Protein AF-A0A2V5UMN4-F1 (afdb_monomer_lite)

Structure (mmCIF, N/CA/C/O backbone):
data_AF-A0A2V5UMN4-F1
#
_entry.id   AF-A0A2V5UMN4-F1
#
loop_
_atom_site.group_PDB
_atom_site.id
_atom_site.type_symbol
_atom_site.label_atom_id
_atom_site.label_alt_id
_atom_site.label_comp_id
_atom_site.label_asym_id
_atom_site.label_entity_id
_atom_site.label_seq_id
_atom_site.pdbx_PDB_ins_code
_atom_site.Cartn_x
_atom_site.Cartn_y
_atom_site.Cartn_z
_atom_site.occupancy
_atom_site.B_iso_or_equiv
_atom_site.auth_seq_id
_atom_site.auth_comp_id
_atom_site.auth_asym_id
_atom_site.auth_atom_id
_atom_site.pdbx_PDB_model_num
ATOM 1 N N . ARG A 1 1 ? -12.031 12.018 8.589 1.00 79.38 1 ARG A N 1
ATOM 2 C CA . ARG A 1 1 ? -11.612 11.890 10.010 1.00 79.38 1 ARG A CA 1
ATOM 3 C C . ARG A 1 1 ? -10.215 11.293 10.235 1.00 79.38 1 ARG A C 1
ATOM 5 O O . ARG A 1 1 ? -9.353 12.035 10.678 1.00 79.38 1 ARG A O 1
ATOM 12 N N . LEU A 1 2 ? -9.928 10.005 9.967 1.00 85.31 2 LEU A N 1
ATOM 13 C CA . LEU A 1 2 ? -8.601 9.423 10.295 1.00 85.31 2 LEU A CA 1
ATOM 14 C C . LEU A 1 2 ? -7.434 10.139 9.588 1.00 85.31 2 LEU A C 1
ATOM 16 O O . LEU A 1 2 ? -6.452 10.499 10.227 1.00 85.31 2 LEU A O 1
ATOM 20 N 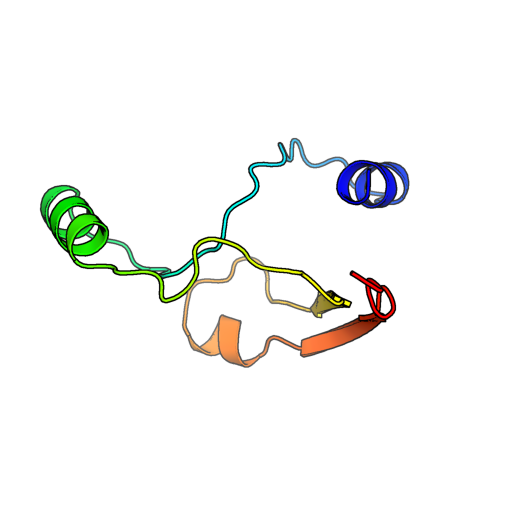N . ASN A 1 3 ? -7.572 10.401 8.285 1.00 86.88 3 ASN A N 1
ATOM 21 C CA . ASN A 1 3 ? -6.581 11.160 7.523 1.00 86.88 3 ASN A CA 1
ATOM 22 C C . ASN A 1 3 ? -6.367 12.580 8.078 1.00 86.88 3 ASN A C 1
ATOM 24 O O . ASN A 1 3 ? -5.230 13.019 8.165 1.00 86.88 3 ASN A O 1
ATOM 28 N N . GLU A 1 4 ? -7.428 13.286 8.489 1.00 87.12 4 GLU A N 1
ATOM 29 C CA . GLU A 1 4 ? -7.296 14.617 9.105 1.00 87.12 4 GLU A CA 1
ATOM 30 C C . GLU A 1 4 ? -6.476 14.558 10.396 1.00 87.12 4 GLU A C 1
ATOM 32 O O . GLU A 1 4 ? -5.571 15.366 10.560 1.00 87.12 4 GLU A O 1
ATOM 37 N N . ILE A 1 5 ? -6.741 13.572 11.265 1.00 88.69 5 ILE A N 1
ATOM 38 C CA . ILE A 1 5 ? -5.988 13.373 12.514 1.00 88.69 5 ILE A CA 1
ATOM 39 C C . ILE A 1 5 ? -4.510 13.110 12.211 1.00 88.69 5 ILE A C 1
ATOM 41 O O . ILE A 1 5 ? -3.635 13.699 12.839 1.00 88.69 5 ILE A O 1
ATOM 45 N N . ILE A 1 6 ? -4.208 12.244 11.241 1.00 87.19 6 ILE A N 1
ATOM 46 C CA . ILE A 1 6 ? -2.818 11.968 10.854 1.00 87.19 6 ILE A CA 1
ATOM 47 C C . ILE A 1 6 ? -2.156 13.245 10.323 1.00 87.19 6 ILE A C 1
ATOM 49 O O . ILE A 1 6 ? -1.044 13.568 10.732 1.00 87.19 6 ILE A O 1
ATOM 53 N N . ARG A 1 7 ? -2.846 14.002 9.461 1.00 86.12 7 ARG A N 1
ATOM 54 C CA . ARG A 1 7 ? -2.309 15.238 8.877 1.00 86.12 7 ARG A CA 1
ATOM 55 C C . ARG A 1 7 ? -2.092 16.339 9.911 1.00 86.12 7 ARG A C 1
ATOM 57 O O . ARG A 1 7 ? -1.074 17.011 9.826 1.00 86.12 7 ARG A O 1
ATOM 64 N N . SER A 1 8 ? -2.984 16.508 10.888 1.00 87.88 8 SER A N 1
ATOM 65 C CA . SER A 1 8 ? -2.823 17.530 11.933 1.00 87.88 8 SER A CA 1
ATOM 66 C C . SER A 1 8 ? -1.659 17.237 12.885 1.00 87.88 8 SER A C 1
ATOM 68 O O . SER A 1 8 ? -1.193 18.143 13.565 1.00 87.88 8 SER A O 1
ATOM 70 N N . ASN A 1 9 ? -1.210 15.979 12.956 1.00 87.44 9 ASN A N 1
ATOM 71 C CA . ASN A 1 9 ? -0.113 15.540 13.822 1.00 87.44 9 ASN A CA 1
ATOM 72 C C . ASN A 1 9 ? 1.207 15.303 13.062 1.00 87.44 9 ASN A C 1
ATOM 74 O O . ASN A 1 9 ? 2.245 15.089 13.687 1.00 87.44 9 ASN A O 1
ATOM 78 N N . ALA A 1 10 ? 1.195 15.314 11.727 1.00 83.88 10 ALA A N 1
ATOM 79 C CA . ALA A 1 10 ? 2.399 15.148 10.924 1.00 83.88 10 ALA A CA 1
ATOM 80 C C . ALA A 1 10 ? 3.167 16.476 10.835 1.00 83.88 10 ALA A C 1
ATOM 82 O O . ALA A 1 10 ? 2.623 17.484 10.400 1.00 83.88 10 ALA A O 1
ATOM 83 N N . GLN A 1 11 ? 4.454 16.468 11.197 1.00 73.75 11 GLN A N 1
ATOM 84 C CA . GLN A 1 11 ? 5.307 17.668 11.163 1.00 73.75 11 GLN A CA 1
ATOM 85 C C . GLN A 1 11 ? 5.587 18.194 9.743 1.00 73.75 11 GLN A C 1
ATOM 87 O O . GLN A 1 11 ? 5.955 19.351 9.583 1.00 73.75 11 GLN A O 1
ATOM 92 N N . ASN A 1 12 ? 5.398 17.362 8.714 1.00 68.69 12 ASN A N 1
ATOM 93 C CA . ASN A 1 12 ? 5.661 17.713 7.322 1.00 68.69 12 ASN A CA 1
ATOM 94 C C . ASN A 1 12 ? 4.350 17.817 6.541 1.00 68.69 12 ASN A C 1
ATOM 96 O O . ASN A 1 12 ? 3.689 16.808 6.276 1.00 68.69 12 ASN A O 1
ATOM 100 N N . SER A 1 13 ? 4.000 19.032 6.120 1.00 60.19 13 SER A N 1
ATOM 101 C CA . SER A 1 13 ? 2.909 19.260 5.178 1.00 60.19 13 SER A CA 1
ATOM 102 C C . SER A 1 13 ? 3.405 18.998 3.758 1.00 60.19 13 SER A C 1
ATOM 104 O O . SER A 1 13 ? 3.817 19.906 3.042 1.00 60.19 13 SER A O 1
ATOM 106 N N . PHE A 1 14 ? 3.375 17.741 3.328 1.00 66.69 14 PHE A N 1
ATOM 107 C CA . PHE A 1 14 ? 3.302 17.489 1.893 1.00 66.69 14 PHE A CA 1
ATOM 108 C C . PHE A 1 14 ? 1.929 17.961 1.392 1.00 66.69 14 PHE A C 1
ATOM 110 O O . PHE A 1 14 ? 0.930 17.821 2.114 1.00 66.69 14 PHE A O 1
ATOM 117 N N . ASP A 1 15 ? 1.856 18.443 0.147 1.00 77.75 15 ASP A N 1
ATOM 118 C CA . ASP A 1 15 ? 0.607 18.734 -0.589 1.00 77.75 15 ASP A CA 1
ATOM 119 C C . ASP A 1 15 ? -0.169 17.446 -0.936 1.00 77.75 15 ASP A C 1
ATOM 121 O O . ASP A 1 15 ? -0.714 17.249 -2.020 1.00 77.75 15 ASP A O 1
ATOM 125 N N . TYR A 1 16 ? -0.199 16.510 0.010 1.00 79.50 16 TYR A N 1
ATOM 126 C CA . TYR A 1 16 ? -0.905 15.257 -0.090 1.00 79.50 16 TYR A CA 1
ATOM 127 C C . TYR A 1 16 ? -2.411 15.514 -0.088 1.00 79.50 16 TYR A C 1
ATOM 129 O O . TYR A 1 16 ? -2.996 15.940 0.916 1.00 79.50 16 TYR A O 1
ATOM 137 N N . ARG A 1 17 ? -3.043 15.187 -1.216 1.00 85.62 17 ARG A N 1
ATOM 138 C CA . ARG A 1 17 ? -4.489 15.040 -1.333 1.00 85.62 17 ARG A CA 1
ATOM 139 C C . ARG A 1 17 ? -4.854 13.578 -1.108 1.00 85.62 17 ARG A C 1
ATOM 141 O O . ARG A 1 17 ? -4.327 12.694 -1.779 1.00 85.62 17 ARG A O 1
ATOM 148 N N . LEU A 1 18 ? -5.771 13.331 -0.173 1.00 86.44 18 LEU A N 1
ATOM 149 C CA . LEU A 1 18 ? -6.301 11.991 0.045 1.00 86.44 18 LEU A CA 1
ATOM 150 C C . LEU A 1 18 ? -7.141 11.579 -1.165 1.00 86.44 18 LEU A C 1
ATOM 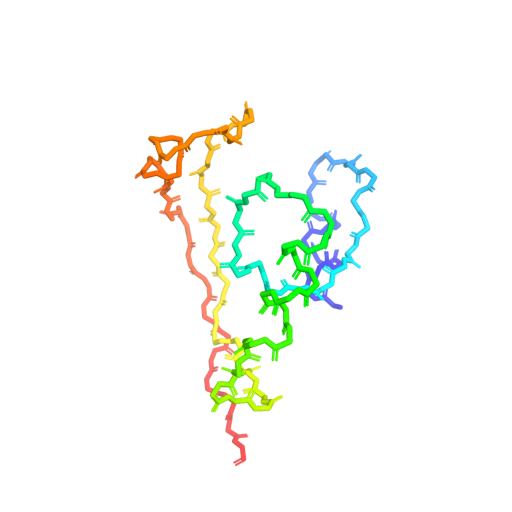152 O O . LEU A 1 18 ? -8.205 12.141 -1.410 1.00 86.44 18 LEU A O 1
ATOM 156 N N . GLU A 1 19 ? -6.676 10.560 -1.870 1.00 90.69 19 GLU A N 1
ATOM 157 C CA . GLU A 1 19 ? -7.431 9.847 -2.895 1.00 90.69 19 GLU A CA 1
ATOM 158 C C . GLU A 1 19 ? -7.556 8.400 -2.413 1.00 90.69 19 GLU A C 1
ATOM 160 O O . GLU A 1 19 ? -6.602 7.639 -2.565 1.00 90.69 19 GLU A O 1
ATOM 165 N N . PRO A 1 20 ? -8.657 8.010 -1.745 1.00 88.12 20 PRO A N 1
ATOM 166 C CA . PRO A 1 20 ? -8.797 6.658 -1.215 1.00 88.12 20 PRO A CA 1
ATOM 167 C C . PRO A 1 20 ? -8.817 5.641 -2.359 1.00 88.12 20 PRO A C 1
ATOM 169 O O . PRO A 1 20 ? -9.717 5.650 -3.195 1.00 88.12 20 PRO A O 1
ATOM 172 N N . HIS A 1 21 ? -7.816 4.768 -2.410 1.00 89.44 21 HIS A N 1
ATOM 173 C CA . HIS A 1 21 ? -7.729 3.704 -3.403 1.00 89.44 21 HIS A CA 1
ATOM 174 C C . HIS A 1 21 ? -6.938 2.517 -2.850 1.00 89.44 21 HIS A C 1
ATOM 176 O O . HIS A 1 21 ? -6.054 2.678 -2.009 1.00 89.44 21 HIS A O 1
ATOM 182 N N . LEU A 1 22 ? -7.223 1.322 -3.368 1.00 88.00 22 LEU A N 1
ATOM 183 C CA . LEU A 1 22 ? -6.408 0.135 -3.139 1.00 88.00 22 LEU A CA 1
ATOM 184 C C . LEU A 1 22 ? -5.505 -0.079 -4.354 1.00 88.00 22 LEU A C 1
ATOM 186 O O . LEU A 1 22 ? -5.974 -0.382 -5.452 1.00 88.00 22 LEU A O 1
ATOM 190 N N . SER A 1 23 ? -4.199 0.094 -4.167 1.00 89.75 23 SER A N 1
ATOM 191 C CA . SER A 1 23 ? -3.225 -0.225 -5.209 1.00 89.75 23 SER A CA 1
ATOM 192 C C . SER A 1 23 ? -3.174 -1.740 -5.429 1.00 89.75 23 SER A C 1
ATOM 194 O O . SER A 1 23 ? -2.800 -2.482 -4.528 1.00 89.75 23 SER A O 1
ATOM 196 N N . LEU A 1 24 ? -3.540 -2.198 -6.631 1.00 90.88 24 LEU A N 1
ATOM 197 C CA . LEU A 1 24 ? -3.528 -3.625 -6.995 1.00 90.88 24 LEU A CA 1
ATOM 198 C C . LEU A 1 24 ? -2.240 -4.054 -7.713 1.00 90.88 24 LEU A C 1
ATOM 200 O O . LEU A 1 24 ? -1.834 -5.208 -7.627 1.00 90.88 24 LEU A O 1
ATOM 204 N N . LEU A 1 25 ? -1.612 -3.141 -8.462 1.00 90.31 25 LEU A N 1
ATOM 205 C CA . LEU A 1 25 ? -0.427 -3.434 -9.268 1.00 90.31 25 LEU A CA 1
ATOM 206 C C . LEU A 1 25 ? 0.455 -2.193 -9.435 1.00 90.31 25 LEU A C 1
ATOM 208 O O . LEU A 1 25 ? 0.009 -1.174 -9.962 1.00 90.31 25 LEU A O 1
ATOM 212 N N . TYR A 1 26 ? 1.739 -2.326 -9.102 1.00 88.75 26 TYR A N 1
ATOM 213 C CA . TYR A 1 26 ? 2.772 -1.334 -9.404 1.00 88.75 26 TYR A CA 1
ATOM 214 C C . TYR A 1 26 ? 3.570 -1.761 -10.636 1.00 88.75 26 TYR A C 1
ATOM 216 O O . TYR A 1 26 ? 4.523 -2.534 -10.545 1.00 88.75 26 TYR A O 1
ATOM 224 N N . LYS A 1 27 ? 3.169 -1.286 -11.821 1.00 88.69 27 LYS A N 1
ATOM 225 C CA . LYS A 1 27 ? 3.868 -1.603 -13.075 1.00 88.69 27 LYS A CA 1
ATOM 226 C C . LYS A 1 27 ? 3.666 -0.519 -14.131 1.00 88.69 27 LYS A C 1
ATOM 228 O O . LYS A 1 27 ? 2.540 -0.100 -14.392 1.00 88.69 27 LYS A O 1
ATOM 233 N N . LYS A 1 28 ? 4.749 -0.113 -14.803 1.00 91.19 28 LYS A N 1
ATOM 234 C CA . LYS A 1 28 ? 4.657 0.696 -16.030 1.00 91.19 28 LYS A CA 1
ATOM 235 C C . LYS A 1 28 ? 4.113 -0.180 -17.159 1.00 91.19 28 LYS A C 1
ATOM 237 O O . LYS A 1 28 ? 4.670 -1.236 -17.447 1.00 91.19 28 LYS A O 1
ATOM 242 N N . MET A 1 29 ? 3.014 0.242 -17.778 1.00 94.62 29 MET A N 1
ATOM 243 C CA . MET A 1 29 ? 2.336 -0.508 -18.838 1.00 94.62 29 MET A CA 1
ATOM 244 C C . MET A 1 29 ? 1.772 0.449 -19.894 1.00 94.62 29 MET A C 1
ATOM 246 O O . MET A 1 29 ? 1.318 1.538 -19.530 1.00 94.62 29 MET A O 1
ATOM 250 N N . PRO A 1 30 ? 1.718 0.044 -21.178 1.00 97.56 30 PRO A N 1
ATOM 251 C CA . PRO A 1 30 ? 0.975 0.781 -22.193 1.00 97.56 30 PRO A CA 1
ATOM 252 C C . PRO A 1 30 ? -0.495 0.963 -21.794 1.00 97.56 30 PRO A C 1
ATOM 254 O O . PRO A 1 30 ? -1.104 0.074 -21.189 1.00 97.56 30 PRO A O 1
ATOM 257 N N . ILE A 1 31 ? -1.092 2.094 -22.178 1.00 96.75 31 ILE A N 1
ATOM 258 C CA . ILE A 1 31 ? -2.480 2.443 -21.823 1.00 96.75 31 ILE A CA 1
ATOM 259 C C . ILE A 1 31 ? -3.467 1.357 -22.276 1.00 96.75 31 ILE A C 1
ATOM 261 O O . ILE A 1 31 ? -4.385 1.011 -21.531 1.00 96.75 31 ILE A O 1
ATOM 265 N N . SER A 1 32 ? -3.265 0.784 -23.466 1.00 97.12 32 SER A N 1
ATOM 266 C CA . SER A 1 32 ? -4.098 -0.298 -24.006 1.00 97.12 32 SER A CA 1
ATOM 267 C C . SER A 1 32 ? -4.060 -1.553 -23.127 1.00 97.12 32 SER A C 1
ATOM 269 O O . SER A 1 32 ? -5.107 -2.115 -22.803 1.00 97.12 32 SER A O 1
ATOM 271 N N . ALA A 1 33 ? -2.869 -1.951 -22.673 1.00 96.75 33 ALA A N 1
ATOM 272 C CA . ALA A 1 33 ? -2.686 -3.088 -21.779 1.00 96.75 33 ALA A CA 1
ATOM 273 C C . ALA A 1 33 ? -3.316 -2.834 -20.402 1.00 96.75 33 ALA A C 1
ATOM 275 O O . ALA A 1 33 ? -3.994 -3.716 -19.877 1.00 96.75 33 ALA A O 1
ATOM 276 N N . ARG A 1 34 ? -3.163 -1.621 -19.851 1.00 96.19 34 ARG A N 1
ATOM 277 C CA . ARG A 1 34 ? -3.790 -1.232 -18.578 1.00 96.19 34 ARG A CA 1
ATOM 278 C C . ARG A 1 34 ? -5.316 -1.302 -18.659 1.00 96.19 34 ARG A C 1
ATOM 280 O O . ARG A 1 34 ? -5.930 -1.921 -17.803 1.00 96.19 34 ARG A O 1
ATOM 287 N N . ARG A 1 35 ? -5.922 -0.755 -19.722 1.00 96.06 35 ARG A N 1
ATOM 288 C CA . ARG A 1 35 ? -7.382 -0.815 -19.943 1.00 96.06 35 ARG A CA 1
ATOM 289 C C . ARG A 1 35 ? -7.896 -2.251 -20.030 1.00 96.06 35 ARG A C 1
ATOM 291 O O . ARG A 1 35 ? -8.925 -2.563 -19.438 1.00 96.06 35 ARG A O 1
ATOM 298 N N . ARG A 1 36 ? -7.187 -3.119 -20.760 1.00 96.62 36 ARG A N 1
ATOM 299 C CA . ARG A 1 36 ? -7.548 -4.538 -20.868 1.00 96.62 36 ARG A CA 1
ATOM 300 C C . ARG A 1 36 ? -7.479 -5.233 -19.508 1.00 96.62 36 ARG A C 1
ATOM 302 O O . ARG A 1 36 ? -8.425 -5.921 -19.149 1.00 96.62 36 ARG A O 1
ATOM 309 N N . LEU A 1 37 ? -6.408 -4.998 -18.748 1.00 95.44 37 LEU A N 1
ATOM 310 C CA . LEU A 1 37 ? -6.228 -5.583 -17.421 1.00 95.44 37 LEU A CA 1
ATOM 311 C C . LEU A 1 37 ? -7.308 -5.117 -16.434 1.00 95.44 37 LEU A C 1
ATOM 313 O O . LEU A 1 37 ? -7.897 -5.944 -15.746 1.00 95.44 37 LEU A O 1
ATOM 317 N N . THR A 1 38 ? -7.623 -3.819 -16.399 1.00 93.62 38 THR A N 1
ATOM 318 C CA . THR A 1 38 ? -8.668 -3.283 -15.510 1.00 93.62 38 THR A CA 1
ATOM 319 C C . THR A 1 38 ? -10.020 -3.954 -15.750 1.00 93.62 38 THR A C 1
ATOM 321 O O . THR A 1 38 ? -10.710 -4.269 -14.792 1.00 93.62 38 THR A O 1
ATOM 324 N N . ARG A 1 39 ? -10.380 -4.238 -17.010 1.00 94.50 39 ARG A N 1
ATOM 325 C CA . ARG A 1 39 ? -11.641 -4.925 -17.347 1.00 94.50 39 ARG A CA 1
ATOM 326 C C . ARG A 1 39 ? -11.660 -6.403 -16.958 1.00 94.50 39 ARG A C 1
ATOM 328 O O . ARG A 1 39 ? -12.737 -6.965 -16.807 1.00 94.50 39 ARG A O 1
ATOM 335 N N . SER A 1 40 ? -10.495 -7.039 -16.837 1.00 95.38 40 SER A N 1
ATOM 336 C CA . SER A 1 40 ? -10.400 -8.449 -16.440 1.00 95.38 40 SER A CA 1
ATOM 337 C C . SER A 1 40 ? -10.370 -8.662 -14.927 1.00 95.38 40 SER A C 1
ATOM 339 O O . SER A 1 40 ? -10.594 -9.780 -14.473 1.00 95.38 40 SER A O 1
ATOM 341 N N . ILE A 1 41 ? -10.078 -7.620 -14.143 1.00 92.00 41 ILE A N 1
ATOM 342 C CA . ILE A 1 41 ? -10.044 -7.724 -12.684 1.00 92.00 41 ILE A CA 1
ATOM 343 C C . ILE A 1 41 ? -11.480 -7.837 -12.171 1.00 92.00 41 ILE A C 1
ATOM 345 O O . ILE A 1 41 ? -12.284 -6.924 -12.341 1.00 92.00 41 ILE A O 1
ATOM 349 N N . LYS A 1 42 ? -11.7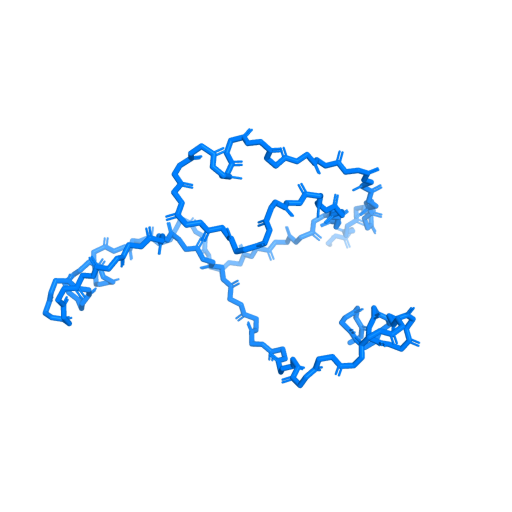83 -8.954 -11.508 1.00 90.19 42 LYS A N 1
ATOM 350 C CA . LYS A 1 42 ? -13.002 -9.138 -10.719 1.00 90.19 42 LYS A CA 1
ATOM 351 C C . LYS A 1 42 ? -12.616 -9.078 -9.247 1.00 90.19 42 LYS A C 1
ATOM 353 O O . LYS A 1 42 ? -11.805 -9.887 -8.802 1.00 90.19 42 LYS A O 1
ATOM 358 N N . LEU A 1 43 ? -13.156 -8.110 -8.513 1.00 86.75 43 LEU A N 1
ATOM 359 C CA . LEU A 1 43 ? -12.965 -8.050 -7.066 1.00 86.75 43 LEU A CA 1
ATOM 360 C C . LEU A 1 43 ? -13.900 -9.072 -6.404 1.00 86.75 43 LEU A C 1
ATOM 362 O O . LEU A 1 43 ? -15.069 -9.136 -6.785 1.00 86.75 43 LEU A O 1
ATOM 366 N N . PRO A 1 44 ? -13.419 -9.871 -5.438 1.00 84.75 44 PRO A N 1
ATOM 367 C CA . PRO A 1 44 ? -14.247 -10.883 -4.784 1.00 84.75 44 PRO A CA 1
ATOM 368 C C . PRO A 1 44 ? -15.209 -10.291 -3.741 1.00 84.75 44 PRO A C 1
ATOM 370 O O . PRO A 1 44 ? -15.953 -11.033 -3.111 1.00 84.75 44 PRO A O 1
ATOM 373 N N . PHE A 1 45 ? -15.197 -8.972 -3.550 1.00 83.38 45 PHE A N 1
ATOM 374 C CA . PHE A 1 45 ? -16.007 -8.257 -2.572 1.00 83.38 45 PHE A CA 1
ATOM 375 C C . PHE A 1 45 ? -16.448 -6.899 -3.131 1.00 83.38 45 PHE A C 1
ATOM 377 O O . PHE A 1 45 ? -15.701 -6.243 -3.862 1.00 83.38 45 PHE A O 1
ATOM 384 N N . SER A 1 46 ? -17.667 -6.485 -2.780 1.00 84.69 46 SER A N 1
ATOM 385 C CA . SER A 1 46 ? -18.195 -5.137 -3.032 1.00 84.69 46 SER A CA 1
ATOM 386 C C . SER A 1 46 ? -17.829 -4.154 -1.920 1.00 84.69 46 SER A C 1
ATOM 388 O O . SER A 1 46 ? -17.749 -2.954 -2.166 1.00 84.69 46 SER A O 1
ATOM 390 N N . GLU A 1 47 ? -17.578 -4.667 -0.716 1.00 88.69 47 GLU A N 1
ATOM 391 C CA . GLU A 1 47 ? -17.283 -3.890 0.483 1.00 88.69 47 GLU A CA 1
ATOM 392 C C . GLU A 1 47 ? -16.061 -4.457 1.207 1.00 88.69 47 GLU A C 1
ATOM 394 O O . GLU A 1 47 ? -15.780 -5.654 1.156 1.00 88.69 47 GLU A O 1
ATOM 399 N N . MET A 1 48 ? -15.314 -3.579 1.873 1.00 85.88 48 MET A N 1
ATOM 400 C CA . MET A 1 48 ? -14.138 -3.946 2.653 1.00 85.88 48 MET A CA 1
ATOM 401 C C . MET A 1 48 ? -14.139 -3.164 3.960 1.00 85.88 48 MET A C 1
ATOM 403 O O . MET A 1 48 ? -14.193 -1.934 3.953 1.00 85.88 48 MET A O 1
ATOM 407 N N . THR A 1 49 ? -14.009 -3.884 5.070 1.00 89.00 49 THR A N 1
ATOM 408 C CA . THR A 1 49 ? -13.806 -3.288 6.390 1.00 89.00 49 THR A CA 1
ATOM 409 C C . THR A 1 49 ? -12.317 -3.283 6.710 1.00 89.00 49 THR A C 1
ATOM 411 O O . THR A 1 49 ? -11.656 -4.318 6.652 1.00 89.00 49 THR A O 1
ATOM 414 N N . PHE A 1 50 ? -11.783 -2.115 7.064 1.00 89.62 50 PHE A N 1
ATOM 415 C CA . PHE A 1 50 ? -10.428 -1.987 7.594 1.00 89.62 50 PHE A CA 1
ATOM 416 C C . PHE A 1 50 ? -10.481 -2.129 9.116 1.00 89.62 50 PHE A C 1
ATOM 418 O O . PHE A 1 50 ? -11.049 -1.277 9.795 1.00 89.62 50 PHE A O 1
ATOM 425 N N . ASP A 1 51 ? -9.892 -3.196 9.652 1.00 92.75 51 ASP A N 1
ATOM 426 C CA . ASP A 1 51 ? -9.894 -3.513 11.089 1.00 92.75 51 ASP A CA 1
ATOM 427 C C . ASP A 1 51 ? -8.737 -2.864 11.865 1.00 92.75 51 ASP A C 1
ATOM 429 O O . ASP A 1 51 ? -8.708 -2.858 13.100 1.00 92.75 51 ASP A O 1
ATOM 433 N N . SER A 1 52 ? -7.758 -2.322 11.143 1.00 94.31 52 SER A N 1
ATOM 434 C CA . SER A 1 52 ? -6.518 -1.819 11.704 1.00 94.31 52 SER A CA 1
ATOM 435 C C . SER A 1 52 ? -5.816 -0.833 10.774 1.00 94.31 52 SER A C 1
ATOM 437 O O . SER A 1 52 ? -6.023 -0.807 9.559 1.00 94.31 52 SER A O 1
ATOM 439 N N . ILE A 1 53 ? -4.938 -0.025 11.364 1.00 93.81 53 ILE A N 1
ATOM 440 C CA . ILE A 1 53 ? -3.942 0.784 10.663 1.00 93.81 53 ILE A CA 1
ATOM 441 C C . ILE A 1 53 ? -2.539 0.346 11.071 1.00 93.81 53 ILE A C 1
ATOM 443 O O . ILE A 1 53 ? -2.283 0.015 12.231 1.00 93.81 53 ILE A O 1
ATOM 447 N N . LYS A 1 54 ? -1.615 0.363 10.109 1.00 95.44 54 LYS A N 1
ATOM 448 C CA . LYS A 1 54 ? -0.209 0.008 10.311 1.00 95.44 54 LYS A CA 1
ATOM 449 C C . LYS A 1 54 ? 0.685 1.164 9.890 1.00 95.44 54 LYS A C 1
ATOM 451 O O . LYS A 1 54 ? 0.526 1.701 8.797 1.00 95.44 54 LYS A O 1
ATOM 456 N N . ALA A 1 55 ? 1.643 1.515 10.741 1.00 94.19 55 ALA A N 1
ATOM 457 C CA . ALA A 1 55 ? 2.741 2.394 10.364 1.00 94.19 55 ALA A CA 1
ATOM 458 C C . ALA A 1 55 ? 3.851 1.542 9.744 1.00 94.19 55 ALA A C 1
ATOM 460 O O . ALA A 1 55 ? 4.269 0.540 10.333 1.00 94.19 55 ALA A O 1
ATOM 461 N N . VAL A 1 56 ? 4.326 1.930 8.561 1.00 95.12 56 VAL A N 1
ATOM 462 C CA . VAL A 1 56 ? 5.315 1.170 7.790 1.00 95.12 56 VAL A CA 1
ATOM 463 C C . VAL A 1 56 ? 6.544 2.036 7.554 1.00 95.12 56 VAL A C 1
ATOM 465 O O . VAL A 1 56 ? 6.440 3.153 7.055 1.00 95.12 56 VAL A O 1
ATOM 468 N N . ARG A 1 57 ? 7.719 1.510 7.904 1.00 95.44 57 ARG A N 1
ATOM 469 C CA . ARG A 1 57 ? 9.006 2.064 7.485 1.00 95.44 57 ARG A CA 1
ATOM 470 C C . ARG A 1 57 ? 9.346 1.495 6.111 1.00 95.44 57 ARG A C 1
ATOM 472 O O . ARG A 1 57 ? 9.434 0.277 5.956 1.00 95.44 57 ARG A O 1
ATOM 479 N N . CYS A 1 58 ? 9.557 2.380 5.143 1.00 94.25 58 CYS A N 1
ATOM 480 C CA .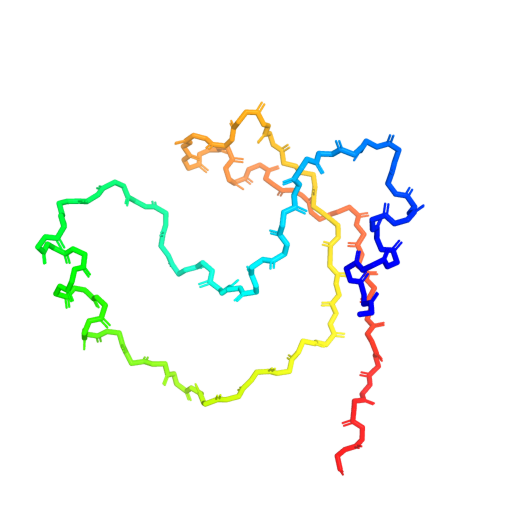 CYS A 1 58 ? 9.877 2.043 3.761 1.00 94.25 58 CYS A CA 1
ATOM 481 C C . CYS A 1 58 ? 10.999 2.945 3.212 1.00 94.25 58 CYS A C 1
ATOM 483 O O . CYS A 1 58 ? 11.062 4.120 3.585 1.00 94.25 58 CYS A O 1
ATOM 485 N N . PRO A 1 59 ? 11.857 2.441 2.308 1.00 91.31 59 PRO A N 1
ATOM 486 C CA . PRO A 1 59 ? 12.781 3.279 1.550 1.00 91.31 59 PRO A CA 1
ATOM 487 C C . PRO A 1 59 ? 12.027 4.248 0.632 1.00 91.31 59 PRO A C 1
ATOM 489 O O . PRO A 1 59 ? 11.068 3.859 -0.044 1.00 91.31 59 PRO A O 1
ATOM 492 N N . LEU A 1 60 ? 12.494 5.497 0.565 1.00 86.69 60 LEU A N 1
ATOM 493 C CA . LEU A 1 60 ? 11.974 6.506 -0.354 1.00 86.69 60 LEU A CA 1
ATOM 494 C C . LEU A 1 60 ? 13.099 6.994 -1.287 1.00 86.69 60 LEU A C 1
ATOM 496 O O . LEU A 1 60 ? 14.110 7.484 -0.788 1.00 86.69 60 LEU A O 1
ATOM 500 N N . PRO A 1 61 ? 12.944 6.899 -2.623 1.00 88.31 61 PRO A N 1
ATOM 501 C CA . PRO A 1 61 ? 1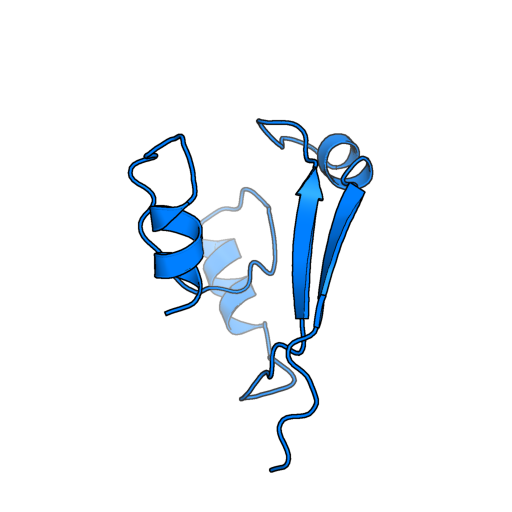1.805 6.333 -3.355 1.00 88.31 61 PRO A CA 1
ATOM 502 C C . PRO A 1 61 ? 11.813 4.792 -3.389 1.00 88.31 61 PRO A C 1
ATOM 504 O O . PRO A 1 61 ? 12.865 4.181 -3.529 1.00 88.31 61 PRO A O 1
ATOM 507 N N . THR A 1 62 ? 10.633 4.163 -3.373 1.00 90.31 62 THR A N 1
ATOM 508 C CA . THR A 1 62 ? 10.475 2.729 -3.689 1.00 90.31 62 THR A CA 1
ATOM 509 C C . THR A 1 62 ? 10.481 2.543 -5.213 1.00 90.31 62 THR A C 1
ATOM 511 O O . THR A 1 62 ? 9.601 3.064 -5.900 1.00 90.31 62 THR A O 1
ATOM 514 N N . ARG A 1 63 ? 11.475 1.842 -5.770 1.00 89.31 63 ARG A N 1
ATOM 515 C CA . ARG A 1 63 ? 11.698 1.711 -7.226 1.00 89.31 63 ARG A CA 1
ATOM 516 C C . ARG A 1 63 ? 11.602 0.278 -7.731 1.00 89.31 63 ARG A C 1
ATOM 518 O O . ARG A 1 63 ? 11.202 0.066 -8.876 1.00 89.31 63 ARG A O 1
ATOM 525 N N . ASN A 1 64 ? 12.012 -0.687 -6.919 1.00 90.44 64 ASN A N 1
ATOM 526 C CA . ASN A 1 64 ? 12.121 -2.084 -7.317 1.00 90.44 64 ASN A CA 1
ATOM 527 C C . ASN A 1 64 ? 11.559 -3.025 -6.238 1.00 90.44 64 ASN A C 1
ATOM 529 O O . ASN A 1 64 ? 11.104 -2.599 -5.179 1.00 90.44 64 ASN A O 1
ATOM 533 N N . ARG A 1 65 ? 11.572 -4.327 -6.534 1.00 92.62 65 ARG A N 1
ATOM 534 C CA . ARG A 1 65 ? 11.074 -5.368 -5.630 1.00 92.62 65 ARG A CA 1
ATOM 535 C C . ARG A 1 65 ? 11.828 -5.403 -4.297 1.00 92.62 65 ARG A C 1
ATOM 537 O O . ARG A 1 65 ? 11.180 -5.507 -3.263 1.00 92.62 65 ARG A O 1
ATOM 544 N N . ALA A 1 66 ? 13.155 -5.288 -4.318 1.00 94.44 66 ALA A N 1
ATOM 545 C CA . ALA A 1 66 ? 13.964 -5.322 -3.103 1.00 94.44 66 ALA A CA 1
ATOM 546 C C . ALA A 1 66 ? 13.593 -4.168 -2.156 1.00 94.44 66 ALA A C 1
ATOM 548 O O . ALA A 1 66 ? 13.488 -4.381 -0.951 1.00 94.44 66 ALA A O 1
ATOM 549 N N . ASP A 1 67 ? 13.283 -2.984 -2.698 1.00 94.56 67 ASP A N 1
ATOM 550 C CA . ASP A 1 67 ? 12.822 -1.843 -1.895 1.00 94.56 67 ASP A CA 1
ATOM 551 C C . ASP A 1 67 ? 11.509 -2.143 -1.155 1.00 94.56 67 ASP A C 1
ATOM 553 O O . ASP A 1 67 ? 11.312 -1.647 -0.050 1.00 94.56 67 ASP A O 1
ATOM 557 N N . VAL A 1 68 ? 10.613 -2.943 -1.748 1.00 93.94 68 VAL A N 1
ATOM 558 C CA . VAL A 1 68 ? 9.343 -3.366 -1.127 1.00 93.94 68 VAL A CA 1
ATOM 559 C C . VAL A 1 68 ? 9.579 -4.455 -0.081 1.00 93.94 68 VAL A C 1
ATOM 561 O O . VAL A 1 68 ? 8.987 -4.430 0.995 1.00 93.94 68 VAL A O 1
ATOM 564 N N . GLU A 1 69 ? 10.467 -5.407 -0.362 1.00 95.94 69 GLU A N 1
ATOM 565 C CA . GLU A 1 69 ? 10.741 -6.546 0.528 1.00 95.94 69 GLU A CA 1
ATOM 566 C C . GLU A 1 69 ? 11.385 -6.133 1.859 1.00 95.94 69 GLU A C 1
ATOM 568 O O . GLU A 1 69 ? 11.248 -6.827 2.874 1.00 95.94 69 GLU A O 1
ATOM 573 N N . VAL A 1 70 ? 12.046 -4.976 1.896 1.00 96.88 70 VAL A N 1
ATOM 574 C CA . VAL A 1 70 ? 12.609 -4.411 3.130 1.00 96.88 70 VAL A CA 1
ATOM 575 C C . VAL A 1 70 ? 11.609 -3.581 3.939 1.00 96.88 70 VAL A C 1
ATOM 577 O O . VAL A 1 70 ? 11.977 -3.066 4.994 1.00 96.88 70 VAL A O 1
ATOM 580 N N . TRP A 1 71 ? 10.351 -3.447 3.505 1.00 96.69 71 TRP A N 1
ATOM 581 C CA . TRP A 1 71 ? 9.337 -2.738 4.289 1.00 96.69 71 TRP A CA 1
ATOM 582 C C . TRP A 1 71 ? 9.114 -3.427 5.631 1.00 96.69 71 TRP A C 1
ATOM 584 O O . TRP A 1 71 ? 9.054 -4.658 5.727 1.00 96.69 71 TRP A O 1
ATOM 594 N N . ARG A 1 72 ? 8.988 -2.631 6.692 1.00 97.62 72 ARG A N 1
ATOM 595 C CA . ARG A 1 72 ? 8.767 -3.145 8.047 1.00 97.62 72 ARG A CA 1
ATOM 596 C C . ARG A 1 72 ? 7.622 -2.407 8.709 1.00 97.62 72 ARG A C 1
ATOM 598 O O . ARG A 1 72 ? 7.595 -1.179 8.734 1.00 97.62 72 ARG A O 1
ATOM 605 N N . ILE A 1 73 ? 6.691 -3.168 9.269 1.00 97.62 73 ILE A N 1
ATOM 606 C CA . ILE A 1 73 ? 5.664 -2.626 10.156 1.00 97.62 73 ILE A CA 1
ATOM 607 C C . ILE A 1 73 ? 6.366 -2.201 11.446 1.00 97.62 73 ILE A C 1
ATOM 609 O O . ILE A 1 73 ? 7.069 -3.004 12.053 1.00 97.62 73 ILE A O 1
ATOM 613 N N . VAL A 1 74 ? 6.188 -0.945 11.848 1.00 97.75 74 VAL A N 1
ATOM 614 C CA . VAL A 1 74 ? 6.768 -0.397 13.088 1.00 97.75 74 VAL A CA 1
ATOM 615 C C . VAL A 1 74 ? 5.726 -0.193 14.184 1.00 97.75 74 VAL A C 1
ATOM 617 O O . VAL A 1 74 ? 6.078 -0.132 15.354 1.00 97.75 74 VAL A O 1
ATOM 620 N N . ALA A 1 75 ? 4.444 -0.115 13.821 1.00 96.75 75 ALA A N 1
ATOM 621 C CA . ALA A 1 75 ? 3.332 -0.071 14.764 1.00 96.75 75 ALA A CA 1
ATOM 622 C C . ALA A 1 75 ? 2.045 -0.569 14.098 1.00 96.75 75 ALA A C 1
ATOM 624 O O . ALA A 1 75 ? 1.877 -0.441 12.884 1.00 96.75 75 ALA A O 1
ATOM 625 N N . THR A 1 76 ? 1.126 -1.104 14.899 1.00 96.69 76 THR A N 1
ATOM 626 C CA . THR A 1 76 ? -0.232 -1.473 14.478 1.00 96.69 76 THR A CA 1
ATOM 627 C C . THR A 1 76 ? -1.228 -0.945 15.502 1.00 96.69 76 THR A C 1
ATOM 629 O O . THR A 1 76 ? -1.003 -1.073 16.704 1.00 96.69 76 THR A O 1
ATOM 632 N N . LYS A 1 77 ? -2.335 -0.370 15.033 1.00 93.25 77 LYS A N 1
ATOM 633 C CA . LYS A 1 77 ? -3.464 0.047 15.864 1.00 93.25 77 LYS A CA 1
ATOM 634 C C . LYS A 1 77 ? -4.740 -0.570 15.306 1.00 93.25 77 LYS A C 1
ATOM 636 O O . LYS A 1 77 ? -5.159 -0.222 14.208 1.00 93.25 77 LYS A O 1
ATOM 641 N N . SER A 1 78 ? -5.348 -1.469 16.069 1.00 93.88 78 SER A N 1
ATOM 642 C CA . SER A 1 78 ? -6.655 -2.044 15.742 1.00 93.88 78 SER A CA 1
ATOM 643 C C . SER A 1 78 ? -7.783 -1.070 16.083 1.00 93.88 78 SER A C 1
ATOM 645 O O . SER A 1 78 ? -7.676 -0.300 17.047 1.00 93.88 78 SER A O 1
ATOM 647 N N . PHE A 1 79 ? -8.864 -1.126 15.310 1.00 87.62 79 PHE A N 1
ATOM 648 C CA . PHE A 1 79 ? -10.058 -0.294 15.477 1.00 87.62 79 PHE A CA 1
ATOM 649 C C . PHE A 1 79 ? -11.162 -0.957 16.317 1.00 87.62 79 PHE A C 1
ATOM 651 O O . PHE A 1 79 ? -12.135 -0.294 16.657 1.00 87.62 79 PHE A O 1
ATOM 658 N N . GLY A 1 80 ? -10.966 -2.213 16.737 1.00 78.31 80 GLY A N 1
ATOM 659 C CA . GLY A 1 80 ? -11.969 -2.997 17.462 1.00 78.31 80 GLY A CA 1
ATOM 660 C C . GLY A 1 80 ? -12.996 -3.625 16.517 1.00 78.31 80 GLY A C 1
ATOM 661 O O . GLY A 1 80 ? -13.038 -3.296 15.333 1.00 78.31 80 GLY A O 1
ATOM 662 N N . ALA A 1 81 ? -13.794 -4.568 17.022 1.00 65.69 81 ALA A N 1
ATOM 663 C CA . ALA A 1 81 ? -14.869 -5.159 16.233 1.00 65.69 81 ALA A CA 1
ATOM 664 C C . ALA A 1 81 ? -15.941 -4.097 15.959 1.00 65.69 81 ALA A C 1
ATOM 666 O O . ALA A 1 81 ? -16.467 -3.485 16.889 1.00 65.69 81 ALA A O 1
ATOM 667 N N . VAL A 1 82 ? -16.267 -3.891 14.684 1.00 57.66 82 VAL A N 1
ATOM 668 C CA . VAL A 1 82 ? -17.511 -3.224 14.304 1.00 57.66 82 VAL A CA 1
ATOM 669 C C . VAL A 1 82 ? -18.609 -4.247 14.567 1.00 57.66 82 VAL A C 1
ATOM 671 O O . VAL A 1 82 ? -18.814 -5.152 13.761 1.00 57.66 82 VAL A O 1
ATOM 674 N N . THR A 1 83 ? -19.250 -4.176 15.733 1.00 44.94 83 THR A N 1
ATOM 675 C CA . THR A 1 83 ? -20.475 -4.941 15.986 1.00 44.94 83 THR A CA 1
ATOM 676 C C . THR A 1 83 ? -21.490 -4.462 14.954 1.00 44.94 83 THR A C 1
ATOM 678 O O . THR A 1 83 ? -21.894 -3.300 14.993 1.00 44.94 83 THR A O 1
ATOM 681 N N . THR A 1 84 ? -21.760 -5.304 13.959 1.00 45.41 84 THR A N 1
ATOM 682 C CA . THR A 1 84 ? -22.693 -5.007 12.865 1.00 45.41 84 THR A CA 1
ATOM 683 C C . THR A 1 84 ? -24.110 -5.310 13.317 1.00 45.41 84 THR A C 1
ATOM 685 O O . THR A 1 84 ? -24.268 -6.306 14.060 1.00 45.41 84 THR A O 1
#

pLDDT: mean 87.97, std 10.56, range [44.94, 97.75]

Sequence (84 aa):
RLNEIIRSNAQNSFDYRLEPHLSLLYKKMPISARRRLTRSIKLPFSEMTFDSIKAVRCPLPTRNRADVEVWRIVATKSFGAVTT

Secondary structure (DSSP, 8-state):
-HHHHHHHH-S-------------------HHHHHHHHHH---S-S-----EEEEEE--SS--SHHHHHT-EEEEEEE------

Foldseek 3Di:
DVVVVVCVPDPDDDVDDDDDDDDPDDDDDDPVVVVVVVVPDDDPDPDDDDQKDFDKDFDPPDDDDVRVVPIDTPDMD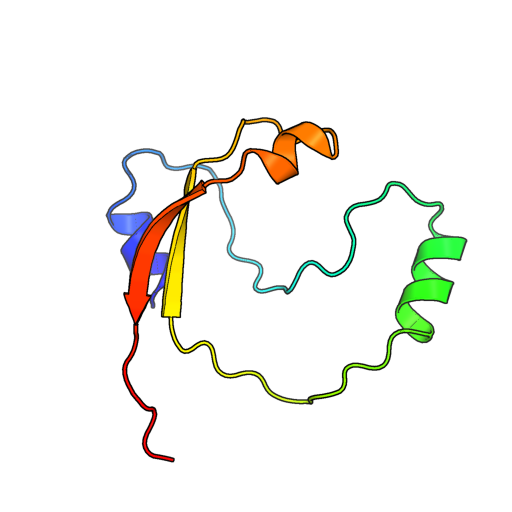GPDDPPD

Radius of gyration: 16.52 Å; chains: 1; bounding box: 37×30×42 Å